Protein AF-A0A831R5Y5-F1 (afdb_monomer)

Foldseek 3Di:
DPDDDDDDDPVVCLVVVCVVQVVVQHLLQDWDKDADPVGDIATFRSDDPPVVQVVVCVVVVNPSQQDRCNRVLLSVLVVQLVVCVVVVNPVSNLQSVLLNVLLVVCVVQQEDGPSNQPVDPCNVRHDHDGPVSSVVSSVVSRD

Solvent-accessible surface area (backbone atoms only — not comparable to full-atom values): 7984 Å² total; per-residue (Å²): 132,97,79,74,89,79,91,60,56,73,70,56,38,56,55,52,48,53,53,51,20,44,76,72,55,35,48,48,75,30,77,37,74,49,76,46,98,86,68,55,73,48,60,37,44,75,55,79,88,52,61,72,55,51,51,47,16,60,76,49,76,60,71,47,44,68,53,66,60,53,10,51,52,44,16,52,25,54,49,40,26,54,50,12,61,76,68,70,35,59,71,46,27,50,51,19,52,32,51,52,48,9,43,52,56,29,45,76,68,29,45,36,35,66,77,48,63,73,65,58,99,57,49,93,65,48,45,75,35,40,32,68,56,45,52,56,45,26,57,72,49,44,117

Structure (mmCIF, N/CA/C/O backbone):
data_AF-A0A831R5Y5-F1
#
_entry.id   AF-A0A831R5Y5-F1
#
loop_
_atom_site.group_PDB
_atom_site.id
_atom_site.type_symbol
_atom_site.label_atom_id
_atom_site.label_alt_id
_atom_site.label_comp_id
_atom_site.label_asym_id
_atom_site.label_entity_id
_atom_site.label_seq_id
_atom_site.pdbx_PDB_ins_code
_atom_site.Cartn_x
_atom_site.Cartn_y
_atom_site.Cartn_z
_atom_site.occupancy
_atom_site.B_iso_or_equiv
_atom_site.auth_seq_id
_atom_site.auth_comp_id
_atom_site.auth_asym_id
_atom_site.auth_atom_id
_atom_site.pdbx_PDB_model_num
ATOM 1 N N . PRO A 1 1 ? -6.566 -23.708 6.633 1.00 54.66 1 PRO A N 1
ATOM 2 C CA . PRO A 1 1 ? -6.981 -22.282 6.595 1.00 54.66 1 PRO A CA 1
ATOM 3 C C . PRO A 1 1 ? -5.750 -21.371 6.680 1.00 54.66 1 PRO A C 1
ATOM 5 O O . PRO A 1 1 ? -4.948 -21.561 7.585 1.00 54.66 1 PRO A O 1
ATOM 8 N N . ARG A 1 2 ? -5.571 -20.434 5.737 1.00 68.38 2 ARG A N 1
ATOM 9 C CA . ARG A 1 2 ? -4.462 -19.453 5.753 1.00 68.38 2 ARG A CA 1
ATOM 10 C C . ARG A 1 2 ? -4.766 -18.209 6.607 1.00 68.38 2 ARG A C 1
ATOM 12 O O . ARG A 1 2 ? -4.016 -17.247 6.574 1.00 68.38 2 ARG A O 1
ATOM 19 N N . ASN A 1 3 ? -5.849 -18.249 7.382 1.00 79.50 3 ASN A N 1
ATOM 20 C CA . ASN A 1 3 ? -6.334 -17.124 8.172 1.00 79.50 3 ASN A CA 1
ATOM 21 C C . ASN A 1 3 ? -6.209 -17.510 9.647 1.00 79.50 3 ASN A C 1
ATOM 23 O O . ASN A 1 3 ? -7.071 -18.207 10.184 1.00 79.50 3 ASN A O 1
ATOM 27 N N . ALA A 1 4 ? -5.098 -17.126 10.267 1.00 85.25 4 ALA A N 1
ATOM 28 C CA . ALA A 1 4 ? -4.847 -17.295 11.690 1.00 85.25 4 ALA A CA 1
ATOM 29 C C . ALA A 1 4 ? -3.955 -16.149 12.180 1.00 85.25 4 ALA A C 1
ATOM 31 O O . ALA A 1 4 ? -3.117 -15.657 11.428 1.00 85.25 4 ALA A O 1
ATOM 32 N N . LEU A 1 5 ? -4.124 -15.746 13.438 1.00 89.88 5 LEU A N 1
ATOM 33 C CA . LEU A 1 5 ? -3.170 -14.865 14.105 1.00 89.88 5 LEU A CA 1
ATOM 34 C C . LEU A 1 5 ? -1.984 -15.709 14.574 1.00 89.88 5 LEU A C 1
ATOM 36 O O . LEU A 1 5 ? -2.186 -16.754 15.196 1.00 89.88 5 LEU A O 1
ATOM 40 N N . TYR A 1 6 ? -0.768 -15.252 14.282 1.00 91.31 6 TYR A N 1
ATOM 41 C CA . TYR A 1 6 ? 0.474 -15.876 14.737 1.00 91.31 6 TYR A CA 1
ATOM 42 C C . TYR A 1 6 ? 1.188 -14.940 15.723 1.00 91.31 6 TYR A C 1
ATOM 44 O O . TYR A 1 6 ? 1.958 -14.073 15.304 1.00 91.31 6 TYR A O 1
ATOM 52 N N . PRO A 1 7 ? 0.910 -15.058 17.036 1.00 93.94 7 PRO A N 1
ATOM 53 C CA . PRO A 1 7 ? 1.571 -14.239 18.040 1.00 93.94 7 PRO A CA 1
ATOM 54 C C . PRO A 1 7 ? 3.058 -14.578 18.083 1.00 93.94 7 PRO A C 1
ATOM 56 O O . PRO A 1 7 ? 3.434 -15.747 18.159 1.00 93.94 7 PRO A O 1
ATOM 59 N N . SER A 1 8 ? 3.897 -13.554 18.066 1.00 95.81 8 SER A N 1
ATOM 60 C CA . SER A 1 8 ? 5.350 -13.691 18.031 1.00 95.81 8 SER A CA 1
ATOM 61 C C . SER A 1 8 ? 6.001 -12.639 18.926 1.00 95.81 8 SER A C 1
ATOM 63 O O . SER A 1 8 ? 5.397 -11.614 19.252 1.00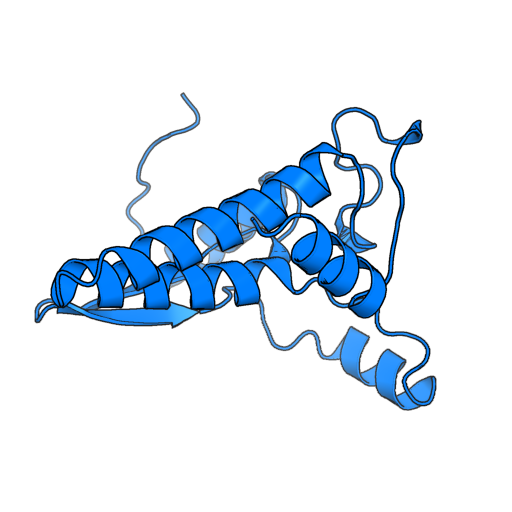 95.81 8 SER A O 1
ATOM 65 N N . GLN A 1 9 ? 7.219 -12.922 19.393 1.00 97.19 9 GLN A N 1
ATOM 66 C CA . GLN A 1 9 ? 8.047 -11.899 20.032 1.00 97.19 9 GLN A CA 1
ATOM 67 C C . GLN A 1 9 ? 8.601 -10.949 18.968 1.00 97.19 9 GLN A C 1
ATOM 69 O O . GLN A 1 9 ? 8.579 -11.279 17.793 1.00 97.19 9 GLN A O 1
ATOM 74 N N . ASN A 1 10 ? 9.114 -9.786 19.377 1.00 94.56 10 ASN A N 1
ATOM 75 C CA . ASN A 1 10 ? 9.509 -8.705 18.464 1.00 94.56 10 ASN A CA 1
ATOM 76 C C . ASN A 1 10 ? 10.364 -9.188 17.268 1.00 94.56 10 ASN A C 1
ATOM 78 O O . ASN A 1 10 ? 9.936 -9.070 16.128 1.00 94.56 10 ASN A O 1
ATOM 82 N N . LEU A 1 11 ? 11.510 -9.829 17.533 1.00 94.44 11 LEU A N 1
ATOM 83 C CA . LEU A 1 11 ? 12.407 -10.323 16.478 1.00 94.44 11 LEU A CA 1
ATOM 84 C C . LEU A 1 11 ? 11.756 -11.392 15.588 1.00 94.44 11 LEU A C 1
ATOM 86 O O . LEU A 1 11 ? 11.928 -11.379 14.374 1.00 94.44 11 LEU A O 1
ATOM 90 N N . ASP A 1 12 ? 11.021 -12.325 16.191 1.00 95.81 12 ASP A N 1
ATOM 91 C CA . ASP A 1 12 ? 10.339 -13.377 15.439 1.00 95.81 12 ASP A CA 1
ATOM 92 C C . ASP A 1 12 ? 9.249 -12.774 14.546 1.00 95.81 12 ASP A C 1
ATOM 94 O O . ASP A 1 12 ? 9.097 -13.172 13.397 1.00 95.81 12 ASP A O 1
ATOM 98 N N . GLY A 1 13 ? 8.501 -11.799 15.062 1.00 93.31 13 GLY A N 1
ATOM 99 C CA . GLY A 1 13 ? 7.438 -11.108 14.343 1.00 93.31 13 GLY A CA 1
ATOM 100 C C . GLY A 1 13 ? 7.964 -10.316 13.159 1.00 93.31 13 GLY A C 1
ATOM 101 O O . GLY A 1 13 ? 7.394 -10.425 12.079 1.00 93.31 13 GLY A O 1
ATOM 102 N N . ASP A 1 14 ? 9.081 -9.616 13.336 1.00 91.06 14 ASP A N 1
ATOM 103 C CA . ASP A 1 14 ? 9.798 -8.927 12.260 1.00 91.06 14 ASP A CA 1
ATOM 104 C C . ASP A 1 14 ? 10.125 -9.911 11.119 1.00 91.06 14 ASP A C 1
ATOM 106 O O . ASP A 1 14 ? 9.615 -9.787 10.006 1.00 91.06 14 ASP A O 1
ATOM 110 N N . ILE A 1 15 ? 10.814 -11.015 11.436 1.00 91.81 15 ILE A N 1
ATOM 111 C CA . ILE A 1 15 ? 11.219 -12.034 10.452 1.00 91.81 15 ILE A CA 1
ATOM 112 C C . ILE A 1 15 ? 10.011 -12.714 9.787 1.00 91.81 15 ILE A C 1
ATOM 114 O O . ILE A 1 15 ? 9.966 -12.885 8.566 1.00 91.81 15 ILE A O 1
ATOM 118 N N . PHE A 1 16 ? 9.036 -13.168 10.577 1.00 91.94 16 PHE A N 1
ATOM 119 C CA . PHE A 1 16 ? 7.905 -13.932 10.052 1.00 91.94 16 PHE A CA 1
ATOM 120 C C . PHE A 1 16 ? 6.902 -13.057 9.301 1.00 91.94 16 PHE A C 1
ATOM 122 O O . PHE A 1 16 ? 6.231 -13.570 8.399 1.00 91.94 16 PHE A O 1
ATOM 129 N N . SER A 1 17 ? 6.797 -11.767 9.628 1.00 90.88 17 SER A N 1
ATOM 130 C CA . SER A 1 17 ? 5.946 -10.834 8.887 1.00 90.88 17 SER A CA 1
ATOM 131 C C . SER A 1 17 ? 6.485 -10.594 7.474 1.00 90.88 17 SER A C 1
ATOM 133 O O . SER A 1 17 ? 5.721 -10.738 6.518 1.00 90.88 17 SER A O 1
ATOM 135 N N . ASP A 1 18 ? 7.799 -10.406 7.320 1.00 88.88 18 ASP A N 1
ATOM 136 C CA . ASP A 1 18 ? 8.465 -10.282 6.017 1.00 88.88 18 ASP A CA 1
ATOM 137 C C . ASP A 1 18 ? 8.316 -11.544 5.164 1.00 88.88 18 ASP A C 1
ATOM 139 O O . ASP A 1 18 ? 7.956 -11.474 3.985 1.00 88.88 18 ASP A O 1
ATOM 143 N N . ILE A 1 19 ? 8.528 -12.724 5.761 1.00 89.44 19 ILE A N 1
ATOM 144 C CA . ILE A 1 19 ? 8.316 -14.007 5.074 1.00 89.44 19 ILE A CA 1
ATOM 145 C C . ILE A 1 19 ? 6.859 -14.130 4.614 1.00 89.44 19 ILE A C 1
ATOM 147 O O . ILE A 1 19 ? 6.597 -14.535 3.481 1.00 89.44 19 ILE A O 1
ATOM 151 N N . SER A 1 20 ? 5.905 -13.769 5.474 1.00 89.25 20 SER A N 1
ATOM 152 C CA . SER A 1 20 ? 4.476 -13.845 5.156 1.00 89.25 20 SER A CA 1
ATOM 153 C C 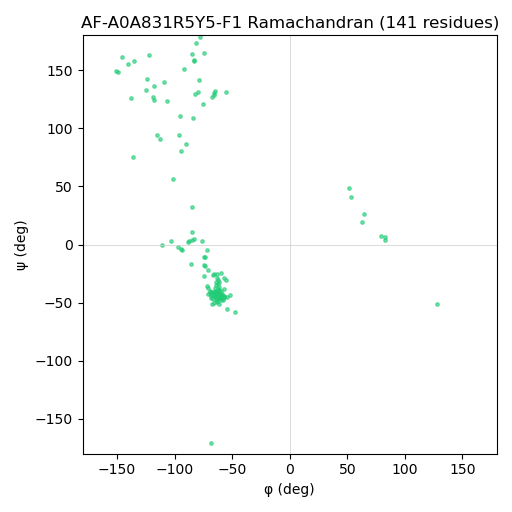. SER A 1 20 ? 4.093 -12.887 4.027 1.00 89.25 20 SER A C 1
ATOM 155 O O . SER A 1 20 ? 3.373 -13.284 3.111 1.00 89.25 20 SER A O 1
ATOM 157 N N . ALA A 1 21 ? 4.612 -11.657 4.048 1.00 86.62 21 ALA A N 1
ATOM 158 C CA . ALA A 1 21 ? 4.383 -10.663 3.007 1.00 86.62 21 ALA A CA 1
ATOM 159 C C . ALA A 1 21 ? 4.996 -11.092 1.663 1.00 86.62 21 ALA A C 1
ATOM 161 O O . ALA A 1 21 ? 4.330 -11.037 0.628 1.00 86.62 21 ALA A O 1
ATOM 162 N N . ALA A 1 22 ? 6.224 -11.620 1.675 1.00 84.50 22 ALA A N 1
ATOM 163 C CA . ALA A 1 22 ? 6.881 -12.154 0.484 1.00 84.50 22 ALA A CA 1
ATOM 164 C C . ALA A 1 22 ? 6.114 -13.341 -0.127 1.00 84.50 22 ALA A C 1
ATOM 166 O O . ALA A 1 22 ? 5.932 -13.397 -1.344 1.00 84.50 22 ALA A O 1
ATOM 167 N N . LEU A 1 23 ? 5.612 -14.264 0.704 1.00 85.19 23 LEU A N 1
ATOM 168 C CA . LEU A 1 23 ? 4.762 -15.380 0.263 1.00 85.19 23 LEU A CA 1
ATOM 169 C C . LEU A 1 23 ? 3.399 -14.916 -0.275 1.00 85.19 23 LEU A C 1
ATOM 171 O O . LEU A 1 23 ? 2.800 -15.616 -1.091 1.00 85.19 23 LEU A O 1
ATOM 175 N N . GLY A 1 24 ? 2.918 -13.754 0.172 1.00 77.38 24 GLY A N 1
ATOM 176 C CA . GLY A 1 24 ? 1.725 -13.086 -0.350 1.00 77.38 24 GLY A CA 1
ATOM 177 C C . GLY A 1 24 ? 1.922 -12.421 -1.717 1.00 77.38 24 GLY A C 1
ATOM 178 O O . GLY A 1 24 ? 0.940 -12.037 -2.342 1.00 77.38 24 GLY A O 1
ATOM 179 N N . GLY A 1 25 ? 3.164 -12.315 -2.199 1.00 78.62 25 GLY A N 1
ATOM 180 C CA . GLY A 1 25 ? 3.513 -11.784 -3.517 1.00 78.62 25 GLY A CA 1
ATOM 181 C C . GLY A 1 25 ? 4.572 -10.687 -3.445 1.00 78.62 25 GLY A C 1
ATOM 182 O O . GLY A 1 25 ? 5.590 -10.767 -4.136 1.00 78.62 25 GLY A O 1
ATOM 183 N N . SER A 1 26 ? 4.377 -9.673 -2.602 1.00 78.75 26 SER A N 1
ATOM 184 C CA . SER A 1 26 ? 5.320 -8.563 -2.417 1.00 78.75 26 SER A CA 1
ATOM 185 C C . SER A 1 26 ? 5.230 -7.992 -1.002 1.00 78.75 26 SER A C 1
ATOM 187 O O . SER A 1 26 ? 4.159 -7.945 -0.405 1.00 78.75 26 SER A O 1
ATOM 189 N N . LEU A 1 27 ? 6.342 -7.477 -0.470 1.00 77.88 27 LEU A N 1
ATOM 190 C CA . LEU A 1 27 ? 6.315 -6.728 0.794 1.00 77.88 27 LEU A CA 1
ATOM 191 C C . LEU A 1 27 ? 5.466 -5.452 0.670 1.00 77.88 27 LEU A C 1
ATOM 193 O O . LEU A 1 27 ? 4.839 -5.025 1.635 1.00 77.88 27 LEU A O 1
ATOM 197 N N . ALA A 1 28 ? 5.388 -4.876 -0.533 1.00 76.56 28 ALA A N 1
ATOM 198 C CA . ALA A 1 28 ? 4.603 -3.675 -0.800 1.00 76.56 28 ALA A CA 1
ATOM 199 C C . ALA A 1 28 ? 3.082 -3.905 -0.789 1.00 76.56 28 ALA A C 1
ATOM 201 O O . ALA A 1 28 ? 2.332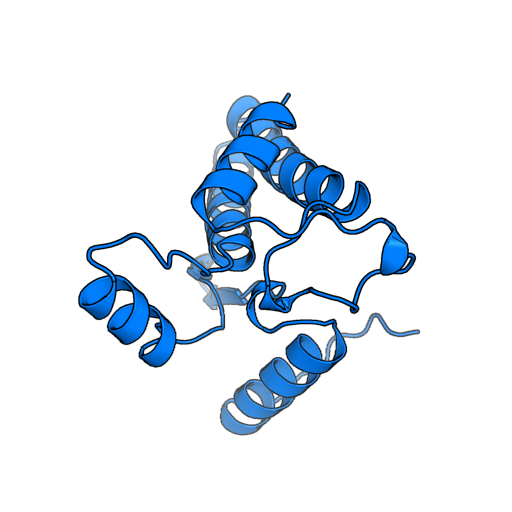 -2.940 -0.896 1.00 76.56 28 ALA A O 1
ATOM 202 N N . THR A 1 29 ? 2.613 -5.149 -0.637 1.00 83.31 29 THR A N 1
ATOM 203 C CA . THR A 1 29 ? 1.182 -5.480 -0.517 1.00 83.31 29 THR A CA 1
ATOM 204 C C . THR A 1 29 ? 0.748 -5.790 0.916 1.00 83.31 29 THR A C 1
ATOM 206 O O . THR A 1 29 ? -0.404 -6.156 1.137 1.00 83.31 29 THR A O 1
ATOM 209 N N . ALA A 1 30 ? 1.649 -5.676 1.895 1.00 87.81 30 ALA A N 1
ATOM 210 C CA . ALA A 1 30 ? 1.330 -5.888 3.302 1.00 87.81 30 ALA A CA 1
ATOM 211 C C . ALA A 1 30 ? 0.918 -4.580 4.001 1.00 87.81 30 ALA A C 1
ATOM 213 O O . ALA A 1 30 ? 1.370 -3.492 3.650 1.00 87.81 30 ALA A O 1
ATOM 214 N N . SER A 1 31 ? 0.068 -4.707 5.020 1.00 92.19 31 SER A N 1
ATOM 215 C CA . SER A 1 31 ? -0.369 -3.615 5.897 1.00 92.19 31 SER A CA 1
ATOM 216 C C . SER A 1 31 ? 0.243 -3.798 7.286 1.00 92.19 31 SER A C 1
ATOM 218 O O . SER A 1 31 ? 0.252 -4.921 7.788 1.00 92.19 31 SER A O 1
ATOM 220 N N . SER A 1 32 ? 0.684 -2.709 7.927 1.00 94.56 32 SER A N 1
ATOM 221 C CA . SER A 1 32 ? 1.170 -2.705 9.315 1.00 94.56 32 SER A CA 1
ATOM 222 C C . SER A 1 32 ? 0.407 -1.686 10.160 1.00 94.56 32 SER A C 1
ATOM 224 O O . SER A 1 32 ? 0.175 -0.548 9.742 1.00 94.56 32 SER A O 1
ATOM 226 N N . ILE A 1 33 ? -0.023 -2.124 11.343 1.00 96.50 33 ILE A N 1
ATOM 227 C CA . ILE A 1 33 ? -0.748 -1.317 12.323 1.00 96.50 33 ILE A CA 1
ATOM 228 C C . ILE A 1 33 ? -0.183 -1.637 13.704 1.00 96.50 33 ILE A C 1
ATOM 230 O O . ILE A 1 33 ? -0.173 -2.797 14.119 1.00 96.50 33 ILE A O 1
ATOM 234 N N . ILE A 1 34 ? 0.243 -0.606 14.430 1.00 96.25 34 ILE A N 1
ATOM 235 C CA . ILE A 1 34 ? 0.673 -0.710 15.825 1.00 96.25 34 ILE A CA 1
ATOM 236 C C . ILE A 1 34 ? -0.410 -0.091 16.696 1.00 96.25 34 ILE A C 1
ATOM 238 O O . ILE A 1 34 ? -0.741 1.080 16.531 1.00 96.25 34 ILE A O 1
ATOM 242 N N . GLU A 1 35 ? -0.934 -0.857 17.648 1.00 97.12 35 GLU A N 1
ATOM 243 C CA . GLU A 1 35 ? -1.934 -0.394 18.607 1.00 97.12 35 GLU A CA 1
ATOM 244 C C . GLU A 1 35 ? -1.385 -0.472 20.038 1.00 97.12 35 GLU A C 1
ATOM 246 O O . GLU A 1 35 ? -0.924 -1.515 20.508 1.00 97.12 35 GLU A O 1
ATOM 251 N N . SER A 1 36 ? -1.421 0.660 20.737 1.00 97.00 36 SER A N 1
ATOM 252 C CA . SER A 1 36 ? -1.080 0.776 22.153 1.00 97.00 36 SER A CA 1
ATOM 253 C C . SER A 1 36 ? -2.272 0.397 23.037 1.00 97.00 36 SER A C 1
ATOM 255 O O . SER A 1 36 ? -3.430 0.485 22.640 1.00 97.00 36 SER A O 1
ATOM 257 N N . LYS A 1 37 ? -1.999 0.043 24.299 1.00 97.06 37 LYS A N 1
ATOM 258 C CA . LYS A 1 37 ? -3.030 -0.304 25.295 1.00 97.06 37 LYS A CA 1
ATOM 259 C C . LYS A 1 37 ? -4.036 0.817 25.569 1.00 97.06 37 LYS A C 1
ATOM 261 O O . LYS A 1 37 ? -5.127 0.538 26.053 1.00 97.06 37 LYS A O 1
ATOM 266 N N . ASP A 1 38 ? -3.649 2.065 25.329 1.00 96.19 38 ASP A N 1
ATOM 267 C CA . ASP A 1 38 ? -4.502 3.245 25.489 1.00 96.19 38 ASP A CA 1
ATOM 268 C C . ASP A 1 38 ? -5.318 3.581 24.229 1.00 96.19 38 ASP A C 1
ATOM 270 O O . ASP A 1 38 ? -6.046 4.571 24.217 1.00 96.19 38 ASP A O 1
ATOM 274 N N . GLY A 1 39 ? -5.211 2.765 23.175 1.00 94.50 39 GLY A N 1
ATOM 275 C CA . GLY A 1 39 ? -5.893 2.974 21.901 1.00 94.50 39 GLY A CA 1
ATOM 276 C C . GLY A 1 39 ? -5.181 3.952 20.963 1.00 94.50 39 GLY A C 1
ATOM 277 O O . GLY A 1 39 ? -5.729 4.288 19.909 1.00 94.50 39 GLY A O 1
ATOM 278 N N . THR A 1 40 ? -3.972 4.420 21.293 1.00 96.56 40 THR A N 1
ATOM 279 C CA . THR A 1 40 ? -3.127 5.136 20.325 1.00 96.56 40 THR A CA 1
ATOM 280 C C . THR A 1 40 ? -2.711 4.174 19.216 1.00 96.56 40 THR A C 1
ATOM 282 O O . THR A 1 40 ? -2.237 3.076 19.504 1.00 96.56 40 THR A O 1
ATOM 285 N N . MET A 1 41 ? -2.876 4.581 17.956 1.00 98.06 41 MET A N 1
ATOM 286 C CA . MET A 1 41 ? -2.564 3.745 16.795 1.00 98.06 41 MET A CA 1
ATOM 287 C C . MET A 1 41 ? -1.575 4.435 15.855 1.00 98.06 41 MET A C 1
ATOM 289 O O . MET A 1 41 ? -1.663 5.644 15.641 1.00 98.06 41 MET A O 1
ATOM 293 N N . LEU A 1 42 ? -0.660 3.653 15.282 1.00 97.69 42 LEU A N 1
ATOM 294 C CA . LEU A 1 42 ? 0.227 4.038 14.186 1.00 97.69 42 LEU A CA 1
ATOM 295 C C . LEU A 1 42 ? -0.069 3.145 12.978 1.00 97.69 42 LEU A C 1
ATOM 297 O O . LEU A 1 42 ? -0.205 1.932 13.125 1.00 97.69 42 LEU A O 1
ATOM 301 N N . PHE A 1 43 ? -0.136 3.751 11.797 1.00 97.75 43 PHE A N 1
ATOM 302 C CA . PHE A 1 43 ? -0.368 3.070 10.527 1.00 97.75 43 PHE A CA 1
ATOM 303 C C . PHE A 1 43 ? 0.837 3.309 9.629 1.00 97.75 43 PHE A C 1
ATOM 305 O O . PHE A 1 43 ? 1.233 4.458 9.427 1.00 97.75 43 PHE A O 1
ATOM 312 N N . GLU A 1 44 ? 1.422 2.243 9.097 1.00 96.44 44 GLU A N 1
ATOM 313 C CA . GLU A 1 44 ? 2.658 2.335 8.324 1.00 96.44 44 GLU A CA 1
ATOM 314 C C . GLU A 1 44 ? 2.705 1.306 7.192 1.00 96.44 44 GLU A C 1
ATOM 316 O O . GLU A 1 44 ? 1.985 0.303 7.186 1.00 96.44 44 GLU A O 1
ATOM 321 N N . ALA A 1 45 ? 3.584 1.561 6.227 1.00 94.06 45 ALA A N 1
ATOM 322 C CA . ALA A 1 45 ? 4.011 0.532 5.298 1.00 94.06 45 ALA A CA 1
ATOM 323 C C . ALA A 1 45 ? 5.126 -0.298 5.965 1.00 94.06 45 ALA A C 1
ATOM 325 O O . ALA A 1 45 ? 6.084 0.301 6.451 1.00 94.06 45 ALA A O 1
ATOM 326 N N . PRO A 1 46 ? 5.047 -1.642 5.978 1.00 89.62 46 PRO A N 1
ATOM 327 C CA . PRO A 1 46 ? 6.029 -2.483 6.671 1.00 89.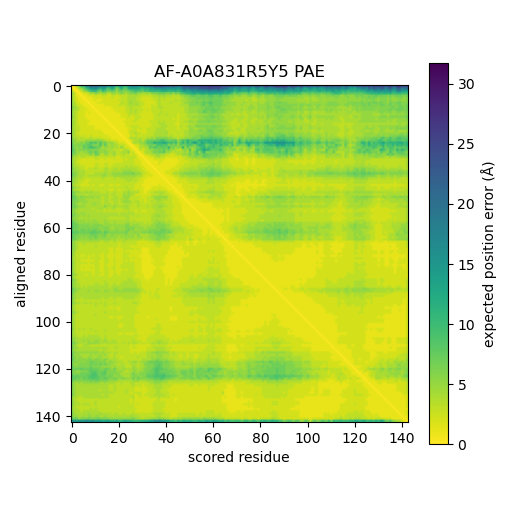62 46 PRO A CA 1
ATOM 328 C C . PRO A 1 46 ? 7.388 -2.563 5.961 1.00 89.62 46 PRO A C 1
ATOM 330 O O . PRO A 1 46 ? 8.349 -3.080 6.518 1.00 89.62 46 PRO A O 1
ATOM 333 N N . HIS A 1 47 ? 7.490 -2.081 4.721 1.00 90.25 47 HIS A N 1
ATOM 334 C CA . HIS A 1 47 ? 8.740 -2.107 3.970 1.00 90.25 47 HIS A CA 1
ATOM 335 C C . HIS A 1 47 ? 9.657 -0.922 4.320 1.00 90.25 47 HIS A C 1
ATOM 337 O O . HIS A 1 47 ? 9.211 0.153 4.716 1.00 90.25 47 HIS A O 1
ATOM 343 N N . GLY A 1 48 ? 10.961 -1.078 4.067 1.00 90.19 48 GLY A N 1
ATOM 344 C CA . GLY A 1 48 ? 11.934 0.013 4.181 1.00 90.19 48 GLY A CA 1
ATOM 345 C C . GLY A 1 48 ? 11.774 1.111 3.115 1.00 90.19 48 GLY A C 1
ATOM 346 O O . GLY A 1 48 ? 10.845 1.122 2.311 1.00 90.19 48 GLY A O 1
ATOM 347 N N . THR A 1 49 ? 12.737 2.029 3.045 1.00 92.00 49 THR A N 1
ATOM 348 C CA . THR A 1 49 ? 12.692 3.218 2.167 1.00 92.00 49 THR A CA 1
ATOM 349 C C . THR A 1 49 ? 12.975 2.949 0.682 1.00 92.00 49 THR A C 1
ATOM 351 O O . THR A 1 49 ? 13.039 3.892 -0.102 1.00 92.00 49 THR A O 1
ATOM 354 N N . ALA A 1 50 ? 13.172 1.686 0.288 1.00 92.50 50 ALA A N 1
ATOM 355 C CA . ALA A 1 50 ? 13.503 1.277 -1.081 1.00 92.50 50 ALA A CA 1
ATOM 356 C C . ALA A 1 50 ? 14.705 2.040 -1.685 1.00 92.50 50 ALA A C 1
ATOM 358 O O . ALA A 1 50 ? 14.643 2.541 -2.809 1.00 92.50 50 ALA A O 1
ATOM 359 N N . HIS A 1 51 ? 15.813 2.121 -0.935 1.00 95.31 51 HIS A N 1
ATOM 360 C CA . HIS A 1 51 ? 16.987 2.932 -1.284 1.00 95.31 51 HIS A CA 1
ATOM 361 C C . HIS A 1 51 ? 17.523 2.683 -2.705 1.00 95.31 51 HIS A C 1
ATOM 363 O O . HIS A 1 51 ? 17.775 3.638 -3.434 1.00 95.31 51 HIS A O 1
ATOM 369 N N . ASP A 1 52 ? 17.620 1.425 -3.137 1.00 94.25 52 ASP A N 1
ATOM 370 C CA . ASP A 1 52 ? 18.121 1.087 -4.476 1.00 94.25 52 ASP A CA 1
ATOM 371 C C . ASP A 1 52 ? 17.217 1.620 -5.601 1.00 94.25 52 ASP A C 1
ATOM 373 O O . ASP A 1 52 ? 17.705 2.026 -6.655 1.00 94.25 52 ASP A O 1
ATOM 377 N N . LEU A 1 53 ? 15.895 1.646 -5.387 1.00 94.38 53 LEU A N 1
ATOM 378 C CA . LEU A 1 53 ? 14.955 2.255 -6.333 1.00 94.38 53 LEU A CA 1
ATOM 379 C C . LEU A 1 53 ? 15.084 3.780 -6.324 1.00 94.38 53 LEU A C 1
ATOM 381 O O . LEU A 1 53 ? 15.020 4.404 -7.379 1.00 94.38 53 LEU A O 1
ATOM 385 N N . TYR A 1 54 ? 15.319 4.378 -5.153 1.00 96.31 54 TYR A N 1
ATOM 386 C CA . TYR A 1 54 ? 15.562 5.814 -5.029 1.00 96.31 54 TYR A CA 1
ATOM 387 C C . TYR A 1 54 ? 16.830 6.265 -5.761 1.00 96.31 54 TYR A C 1
ATOM 389 O O . TYR A 1 54 ? 16.799 7.283 -6.449 1.00 96.31 54 TYR A O 1
ATOM 397 N N . LEU A 1 55 ? 17.918 5.492 -5.699 1.00 97.31 55 LEU A N 1
ATOM 398 C CA . LEU A 1 55 ? 19.126 5.783 -6.477 1.00 97.31 55 LEU A CA 1
ATOM 399 C C . LEU A 1 55 ? 18.849 5.756 -7.986 1.00 97.31 55 LEU A C 1
ATOM 401 O O . LEU A 1 55 ? 19.197 6.710 -8.676 1.00 97.31 55 LEU A O 1
ATOM 405 N N . LYS A 1 56 ? 18.139 4.737 -8.488 1.00 95.81 56 LYS A N 1
ATOM 406 C CA . LYS A 1 56 ? 17.739 4.660 -9.909 1.00 95.81 56 LYS A CA 1
ATOM 407 C C . LYS A 1 56 ? 16.843 5.824 -10.331 1.00 95.81 56 LYS A C 1
ATOM 409 O O . LYS A 1 56 ? 17.010 6.385 -11.413 1.00 95.81 56 LYS A O 1
ATOM 414 N N . TYR A 1 57 ? 15.910 6.218 -9.470 1.00 96.38 57 TYR A N 1
ATOM 415 C CA . TYR A 1 57 ? 15.070 7.389 -9.699 1.00 96.38 57 TYR A CA 1
ATOM 416 C C . TYR A 1 57 ? 15.916 8.664 -9.847 1.00 96.38 57 TYR A C 1
ATOM 418 O O . TYR A 1 57 ? 15.689 9.439 -10.772 1.00 96.38 57 TYR A O 1
ATOM 426 N N . LEU A 1 58 ? 16.927 8.866 -8.994 1.00 97.81 58 LEU A N 1
ATOM 427 C CA . LEU A 1 58 ? 17.834 10.014 -9.099 1.00 97.81 58 LEU A CA 1
ATOM 428 C C . LEU A 1 58 ? 18.712 9.959 -10.356 1.00 97.81 58 LEU A C 1
ATOM 430 O O . LEU A 1 58 ? 18.815 10.952 -11.066 1.00 97.81 58 LEU A O 1
ATOM 434 N N . GLU A 1 59 ? 19.320 8.810 -10.651 1.00 97.62 59 GLU A N 1
ATOM 435 C CA . GLU A 1 59 ? 20.193 8.617 -11.820 1.00 97.62 59 GLU A CA 1
ATOM 436 C C . GLU A 1 59 ? 19.459 8.804 -13.153 1.00 97.62 59 GLU A C 1
ATOM 438 O O . GLU A 1 59 ? 20.049 9.219 -14.151 1.00 97.62 59 GLU A O 1
ATOM 443 N N . SER A 1 60 ? 18.164 8.496 -13.176 1.00 96.06 60 SER A N 1
ATOM 444 C CA . SER A 1 60 ? 17.311 8.635 -14.355 1.00 96.06 60 SER A CA 1
ATOM 445 C C . SER A 1 60 ? 16.671 10.022 -14.495 1.00 96.06 60 SER A C 1
ATOM 447 O O . SER A 1 60 ? 15.896 10.226 -15.436 1.00 96.06 60 SER A O 1
ATOM 449 N N . ASP A 1 61 ? 16.981 10.971 -13.604 1.00 96.50 61 ASP A N 1
ATOM 450 C CA . ASP A 1 61 ? 16.314 12.276 -13.490 1.00 96.50 61 ASP A CA 1
ATOM 451 C C . ASP A 1 61 ? 14.784 12.140 -13.352 1.00 96.50 61 ASP A C 1
ATOM 453 O O . ASP A 1 61 ? 13.998 12.860 -13.969 1.00 96.50 61 ASP A O 1
ATOM 457 N N . GLY A 1 62 ? 14.355 11.160 -12.557 1.00 92.81 62 GLY A N 1
ATOM 458 C CA . GLY A 1 62 ? 12.960 10.884 -12.236 1.00 92.81 62 GLY A CA 1
ATOM 459 C C . GLY A 1 62 ? 12.190 10.060 -13.269 1.00 92.81 62 GLY A C 1
ATOM 460 O O . GLY A 1 62 ? 10.994 9.840 -13.089 1.00 92.81 62 GLY A O 1
ATOM 461 N N . ARG A 1 63 ? 12.845 9.590 -14.339 1.00 93.12 63 ARG A N 1
ATOM 462 C CA . ARG A 1 63 ? 12.198 8.757 -15.370 1.00 93.12 63 ARG A CA 1
ATOM 463 C C . ARG A 1 63 ? 11.891 7.339 -14.881 1.00 93.12 63 ARG A C 1
ATOM 465 O O . ARG A 1 63 ? 10.849 6.799 -15.237 1.00 93.12 63 ARG A O 1
ATOM 472 N N . ASP A 1 64 ? 12.747 6.764 -14.041 1.00 92.81 64 ASP A N 1
ATOM 473 C CA . ASP A 1 64 ? 12.582 5.404 -13.519 1.00 92.81 64 ASP A CA 1
ATOM 474 C C . ASP A 1 64 ? 11.872 5.439 -12.156 1.00 92.81 64 ASP A C 1
ATOM 476 O O . ASP A 1 64 ? 12.489 5.356 -11.093 1.00 92.81 64 ASP A O 1
ATOM 480 N N . ALA A 1 65 ? 10.544 5.569 -12.178 1.00 94.00 65 ALA A N 1
ATOM 481 C CA . ALA A 1 65 ? 9.699 5.659 -10.985 1.00 94.00 65 ALA A CA 1
ATOM 482 C C . ALA A 1 65 ? 8.988 4.329 -10.661 1.00 94.00 65 ALA A C 1
ATOM 484 O O . ALA A 1 65 ? 7.767 4.268 -10.561 1.00 94.00 65 ALA A O 1
ATOM 485 N N . HIS A 1 66 ? 9.730 3.234 -10.494 1.00 93.06 66 HIS A N 1
ATOM 486 C CA . HIS A 1 66 ? 9.166 1.880 -10.324 1.00 93.06 66 HIS A CA 1
ATOM 487 C C . HIS A 1 66 ? 8.774 1.509 -8.879 1.00 93.06 66 HIS A C 1
ATOM 489 O O . HIS A 1 66 ? 8.875 0.348 -8.482 1.00 93.06 66 HIS A O 1
ATOM 495 N N . PHE A 1 67 ? 8.344 2.480 -8.076 1.00 95.50 67 PHE A N 1
ATOM 496 C CA . PHE A 1 67 ? 7.901 2.240 -6.701 1.00 95.50 67 PHE A CA 1
ATOM 497 C C . PHE A 1 67 ? 6.477 1.678 -6.672 1.00 95.50 67 PHE A C 1
ATOM 499 O O . PHE A 1 67 ? 5.614 2.130 -7.423 1.00 95.50 67 PHE A O 1
ATOM 506 N N . ASN A 1 68 ? 6.218 0.737 -5.764 1.00 96.06 68 ASN A N 1
ATOM 507 C CA . ASN A 1 68 ? 4.870 0.257 -5.475 1.00 96.06 68 ASN A CA 1
ATOM 508 C C . ASN A 1 68 ? 4.293 1.019 -4.268 1.00 96.06 68 ASN A C 1
ATOM 510 O O . ASN A 1 68 ? 4.777 0.820 -3.153 1.00 96.06 68 ASN A O 1
ATOM 514 N N . PRO A 1 69 ? 3.277 1.883 -4.449 1.00 97.00 69 PRO A N 1
ATOM 515 C CA . PRO A 1 69 ? 2.726 2.695 -3.366 1.00 97.00 69 PRO A CA 1
ATOM 516 C C . PRO A 1 69 ? 1.663 1.962 -2.528 1.00 97.00 69 PRO A C 1
ATOM 518 O O . PRO A 1 69 ? 1.057 2.577 -1.652 1.00 97.00 69 PRO A O 1
ATOM 521 N N . SER A 1 70 ? 1.394 0.678 -2.791 1.00 96.94 70 SER A N 1
ATOM 522 C CA . SER A 1 70 ? 0.201 -0.005 -2.274 1.00 96.94 70 SER A CA 1
ATOM 523 C C . SER A 1 70 ? 0.116 -0.031 -0.744 1.00 96.94 70 SER A C 1
ATOM 525 O O . SER A 1 70 ? -0.911 0.357 -0.185 1.00 96.94 70 SER A O 1
ATOM 527 N N . ALA A 1 71 ? 1.198 -0.404 -0.056 1.00 95.94 71 ALA A N 1
ATOM 528 C CA . ALA A 1 71 ? 1.248 -0.417 1.407 1.00 95.94 71 ALA A CA 1
ATOM 529 C C . ALA A 1 71 ? 1.043 0.979 2.024 1.00 95.94 71 ALA A C 1
ATOM 531 O O . ALA A 1 71 ? 0.370 1.105 3.043 1.00 95.94 71 ALA A O 1
ATOM 532 N N . LEU A 1 72 ? 1.562 2.040 1.392 1.00 97.62 72 LEU A N 1
ATOM 533 C CA . LEU A 1 72 ? 1.366 3.422 1.851 1.00 97.62 72 LEU A CA 1
ATOM 534 C C . LEU A 1 72 ? -0.086 3.885 1.672 1.00 97.62 72 LEU A C 1
ATOM 536 O O . LEU A 1 72 ? -0.633 4.544 2.556 1.00 97.62 72 LEU A O 1
ATOM 540 N N . ILE A 1 73 ? -0.727 3.513 0.559 1.00 98.19 73 ILE A N 1
ATOM 541 C CA . ILE A 1 73 ? -2.154 3.782 0.332 1.00 98.19 73 ILE A CA 1
ATOM 542 C C . ILE A 1 73 ? -2.999 3.068 1.392 1.00 98.19 73 ILE A C 1
ATOM 544 O O . ILE A 1 73 ? -3.889 3.686 1.971 1.00 98.19 73 ILE A O 1
ATOM 548 N N . PHE A 1 74 ? -2.698 1.800 1.694 1.00 97.88 74 PHE A N 1
ATOM 549 C CA . PHE A 1 74 ? -3.392 1.049 2.744 1.00 97.88 74 PHE A CA 1
ATOM 550 C C . PHE A 1 74 ? -3.155 1.632 4.138 1.00 97.88 74 PHE A C 1
ATOM 552 O O . PHE A 1 74 ? -4.107 1.744 4.904 1.00 97.88 74 PHE A O 1
ATOM 559 N N . ALA A 1 75 ? -1.932 2.058 4.461 1.00 98.25 75 ALA A N 1
ATOM 560 C CA . ALA A 1 75 ? -1.642 2.728 5.725 1.00 98.25 75 ALA A CA 1
ATOM 561 C C . ALA A 1 75 ? -2.499 3.994 5.896 1.00 98.25 75 ALA A C 1
ATOM 563 O O . ALA A 1 75 ? -3.151 4.164 6.928 1.00 98.25 75 ALA A O 1
ATOM 564 N N . LEU A 1 76 ? -2.572 4.841 4.861 1.00 98.44 76 LEU A N 1
ATOM 565 C CA . LEU A 1 76 ? -3.427 6.028 4.872 1.00 98.44 76 LEU A CA 1
ATOM 566 C C . LEU A 1 76 ? -4.909 5.655 4.986 1.00 98.44 76 LEU A C 1
ATOM 568 O O . LEU A 1 76 ? -5.610 6.204 5.829 1.00 98.44 76 LEU A O 1
ATOM 572 N N . ALA A 1 77 ? -5.392 4.722 4.166 1.00 98.38 77 ALA A N 1
ATOM 573 C CA . ALA A 1 77 ? -6.794 4.330 4.172 1.00 98.38 77 ALA A CA 1
ATOM 574 C C . ALA A 1 77 ? -7.221 3.751 5.530 1.00 98.38 77 ALA A C 1
ATOM 576 O O . ALA A 1 77 ? -8.243 4.163 6.065 1.00 98.38 77 ALA A O 1
ATOM 577 N N . ASN A 1 78 ? -6.414 2.878 6.139 1.00 98.44 78 ASN A N 1
ATOM 578 C CA . ASN A 1 78 ? -6.686 2.331 7.471 1.00 98.44 78 ASN A CA 1
ATOM 579 C C . ASN A 1 78 ? -6.718 3.429 8.548 1.00 98.44 78 ASN A C 1
ATOM 581 O O 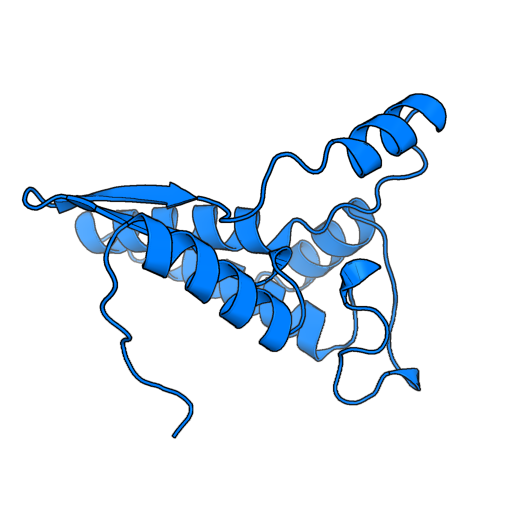. ASN A 1 78 ? -7.562 3.387 9.446 1.00 98.44 78 ASN A O 1
ATOM 585 N N . ALA A 1 79 ? -5.839 4.434 8.451 1.00 98.44 79 ALA A N 1
ATOM 586 C CA . ALA A 1 79 ? -5.848 5.575 9.364 1.00 98.44 79 ALA A CA 1
ATOM 587 C C . ALA A 1 79 ? -7.125 6.420 9.215 1.00 98.44 79 ALA A C 1
ATOM 589 O O . ALA A 1 79 ? -7.738 6.788 10.217 1.00 98.44 79 ALA A O 1
ATOM 590 N N . LEU A 1 80 ? -7.546 6.702 7.975 1.00 98.56 80 LEU A N 1
ATOM 591 C CA . LEU A 1 80 ? -8.766 7.465 7.687 1.00 98.56 80 LEU A CA 1
ATOM 592 C C . LEU A 1 80 ? -10.029 6.708 8.107 1.00 98.56 80 LEU A C 1
ATOM 594 O O . LEU A 1 80 ? -10.927 7.314 8.681 1.00 98.56 80 LEU A O 1
ATOM 598 N N . GLU A 1 81 ? -10.086 5.398 7.867 1.00 98.50 81 GLU A N 1
ATOM 599 C CA . GLU A 1 81 ? -11.185 4.538 8.313 1.00 98.50 81 GLU A CA 1
ATOM 600 C C . GLU A 1 81 ? -11.289 4.542 9.839 1.00 98.50 81 GLU A C 1
ATOM 602 O O . GLU A 1 81 ? -12.342 4.868 10.378 1.00 98.50 81 GLU A O 1
ATOM 607 N N . THR A 1 82 ? -10.175 4.298 10.536 1.00 98.19 82 THR A N 1
ATOM 608 C CA . THR A 1 82 ? -10.133 4.306 12.006 1.00 98.19 82 THR A CA 1
ATOM 609 C C . THR A 1 82 ? -10.568 5.656 12.575 1.00 98.19 82 THR A C 1
ATOM 611 O O . THR A 1 82 ? -11.306 5.717 13.560 1.00 98.19 82 THR A O 1
ATOM 614 N N . LEU A 1 83 ? -10.110 6.759 11.974 1.00 98.25 83 LEU A N 1
ATOM 615 C CA . LEU A 1 83 ? -10.517 8.105 12.372 1.00 98.25 83 LEU A CA 1
ATOM 616 C C . LEU A 1 83 ? -12.015 8.322 12.126 1.00 98.25 83 LEU A C 1
ATOM 618 O O . LEU A 1 83 ? -12.720 8.813 13.006 1.00 98.25 83 LEU A O 1
ATOM 622 N N . GLY A 1 84 ? -12.504 7.905 10.957 1.00 98.44 84 GLY A N 1
ATOM 623 C CA . GLY A 1 84 ? -13.907 7.986 10.577 1.00 98.44 84 GLY A CA 1
ATOM 624 C C . GLY A 1 84 ? -14.820 7.247 11.551 1.00 98.44 84 GLY A C 1
ATOM 625 O O . GLY A 1 84 ? -15.807 7.812 12.017 1.00 98.44 84 GLY A O 1
ATOM 626 N N . GLU A 1 85 ? -14.453 6.028 11.936 1.00 97.94 85 GLU A N 1
ATOM 627 C CA . GLU A 1 85 ? -15.193 5.224 12.908 1.00 97.94 85 GLU A CA 1
ATOM 628 C C . GLU A 1 85 ? -15.204 5.863 14.301 1.00 97.94 85 GLU A C 1
ATOM 630 O O . GLU A 1 85 ? -16.264 5.981 14.920 1.00 97.94 85 GLU A O 1
ATOM 635 N N . ARG A 1 86 ? -14.043 6.326 14.788 1.00 97.44 86 ARG A N 1
ATOM 636 C CA . ARG A 1 86 ? -13.910 6.958 16.115 1.00 97.44 86 ARG A CA 1
ATOM 637 C C . ARG A 1 86 ? -14.720 8.242 16.241 1.00 97.44 86 ARG A C 1
ATOM 639 O O . ARG A 1 86 ? -15.227 8.540 17.321 1.00 97.44 86 ARG A O 1
ATOM 646 N N . GLU A 1 87 ? -14.837 8.996 15.155 1.00 97.88 87 GLU A N 1
ATOM 647 C CA . GLU A 1 87 ? -15.551 10.274 15.123 1.00 97.88 87 GLU A CA 1
ATOM 648 C C . GLU A 1 87 ? -17.010 10.146 14.654 1.00 97.88 87 GLU A C 1
ATOM 650 O O . GLU A 1 87 ? -17.740 11.137 14.643 1.00 97.88 87 GLU A O 1
ATOM 655 N N . GLY A 1 88 ? -17.459 8.948 14.259 1.00 98.19 88 GLY A N 1
ATOM 656 C CA 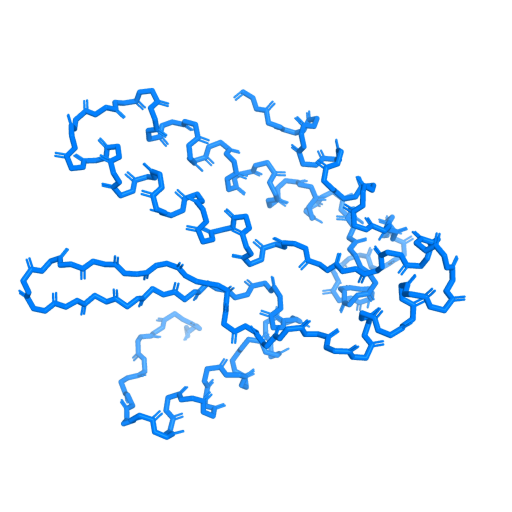. GLY A 1 88 ? -18.778 8.759 13.646 1.00 98.19 88 GLY A CA 1
ATOM 657 C C . GLY A 1 88 ? -18.924 9.472 12.292 1.00 98.19 88 GLY A C 1
ATOM 658 O O . GLY A 1 88 ? -20.029 9.842 11.892 1.00 98.19 88 GLY A O 1
ATOM 659 N N . ASN A 1 89 ? -17.815 9.688 11.584 1.00 98.62 89 ASN A N 1
ATOM 660 C CA . ASN A 1 89 ? -17.750 10.343 10.284 1.00 98.62 89 ASN A CA 1
ATOM 661 C C . ASN A 1 89 ? -17.890 9.303 9.158 1.00 98.62 89 ASN A C 1
ATOM 663 O O . ASN A 1 89 ? -16.911 8.771 8.623 1.00 98.62 89 ASN A O 1
ATOM 667 N N . ALA A 1 90 ? -19.143 9.006 8.802 1.00 98.50 90 ALA A N 1
ATOM 668 C CA . ALA A 1 90 ? -19.470 8.039 7.755 1.00 98.50 90 ALA A CA 1
ATOM 669 C C . ALA A 1 90 ? -18.864 8.386 6.376 1.00 98.50 90 ALA A C 1
ATOM 671 O O . ALA A 1 90 ? -18.284 7.480 5.781 1.00 98.50 90 ALA A O 1
ATOM 672 N N . PRO A 1 91 ? -18.886 9.648 5.888 1.00 98.50 91 PRO A N 1
ATOM 673 C CA . PRO A 1 91 ? -18.229 9.997 4.623 1.00 98.50 91 PRO A CA 1
ATOM 674 C C . PRO A 1 91 ? -16.730 9.676 4.588 1.00 98.50 91 PRO A C 1
ATOM 676 O O . PRO A 1 91 ? -16.218 9.220 3.569 1.00 98.50 91 PRO A O 1
ATOM 679 N N . LEU A 1 92 ? -16.015 9.890 5.699 1.00 98.44 92 LEU A N 1
ATOM 680 C CA . LEU A 1 92 ? -14.587 9.577 5.777 1.00 98.44 92 LEU A CA 1
ATOM 681 C C . LEU A 1 92 ? -14.330 8.066 5.752 1.00 98.44 92 LEU A C 1
ATOM 683 O O . LEU A 1 92 ? -13.424 7.597 5.064 1.00 98.44 92 LEU A O 1
ATOM 687 N N . THR A 1 93 ? -15.161 7.317 6.476 1.00 98.56 93 THR A N 1
ATOM 688 C CA . THR A 1 93 ? 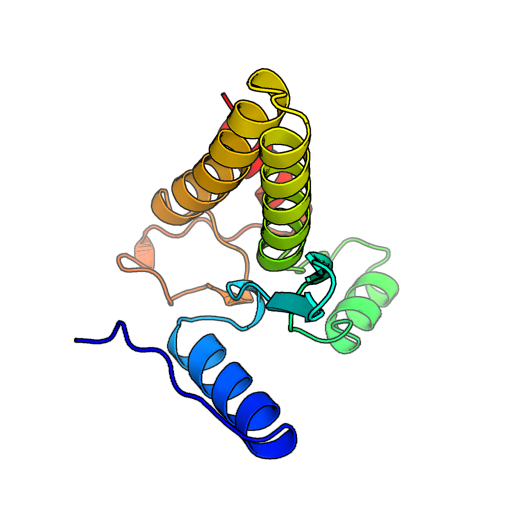-15.120 5.849 6.505 1.00 98.56 93 THR A CA 1
ATOM 689 C C . THR A 1 93 ? -15.385 5.279 5.108 1.00 98.56 93 THR A C 1
ATOM 691 O O . THR A 1 93 ? -14.636 4.433 4.627 1.00 98.56 93 THR A O 1
ATOM 694 N N . GLU A 1 94 ? -16.404 5.793 4.415 1.00 98.50 94 GLU A N 1
ATOM 695 C CA . GLU A 1 94 ? -16.749 5.396 3.047 1.00 98.50 94 GLU A CA 1
ATOM 696 C C . GLU A 1 94 ? -15.612 5.696 2.064 1.00 98.50 94 GLU A C 1
ATOM 698 O O . GLU A 1 94 ? -15.209 4.814 1.307 1.00 98.50 94 GLU A O 1
ATOM 703 N N . TYR A 1 95 ? -15.022 6.893 2.130 1.00 98.56 95 TYR A N 1
ATOM 704 C CA . TYR A 1 95 ? -13.862 7.244 1.311 1.00 98.56 95 TYR A CA 1
ATOM 705 C C . TYR A 1 95 ? -12.693 6.271 1.520 1.00 98.56 95 TYR A C 1
ATOM 707 O O . TYR A 1 95 ? -12.087 5.804 0.556 1.00 98.56 95 TYR A O 1
ATOM 715 N N . ALA A 1 96 ? -12.384 5.928 2.772 1.00 98.50 96 ALA A N 1
ATOM 716 C CA . ALA A 1 96 ? -11.300 5.009 3.097 1.00 98.50 96 ALA A CA 1
ATOM 717 C C . ALA A 1 96 ? -11.544 3.587 2.555 1.00 98.50 96 ALA A C 1
ATOM 719 O O . ALA A 1 96 ? -10.636 2.959 2.002 1.00 98.50 96 ALA A O 1
ATOM 720 N N . VAL A 1 97 ? -12.778 3.089 2.665 1.00 98.31 97 VAL A N 1
ATOM 721 C CA . VAL A 1 97 ? -13.196 1.795 2.102 1.00 98.31 97 VAL A CA 1
ATOM 722 C C . VAL A 1 97 ? -13.117 1.809 0.573 1.00 98.31 97 VAL A C 1
ATOM 724 O O . VAL A 1 97 ? -12.592 0.863 -0.025 1.00 98.31 97 VAL A O 1
ATOM 727 N N . ASN A 1 98 ? -13.570 2.892 -0.062 1.00 98.62 98 ASN A N 1
ATOM 728 C CA . ASN A 1 98 ? -13.496 3.061 -1.512 1.00 98.62 98 ASN A CA 1
ATOM 729 C C . ASN A 1 98 ? -12.044 3.139 -1.991 1.00 98.62 98 ASN A C 1
ATOM 731 O O . ASN A 1 98 ? -11.726 2.552 -3.020 1.00 98.62 98 ASN A O 1
ATOM 735 N N . LEU A 1 99 ? -11.145 3.777 -1.235 1.00 98.62 99 LEU A N 1
ATOM 736 C CA . LEU A 1 99 ? -9.720 3.848 -1.563 1.00 98.62 99 LEU A CA 1
ATOM 737 C C . LEU A 1 99 ? -9.043 2.472 -1.531 1.00 98.62 99 LEU A C 1
ATOM 739 O O . LEU A 1 99 ? -8.312 2.130 -2.463 1.00 98.62 99 LEU A O 1
ATOM 743 N N . LYS A 1 100 ? -9.326 1.651 -0.509 1.00 98.31 100 LYS A N 1
ATOM 744 C CA . LYS A 1 100 ? -8.847 0.255 -0.456 1.00 98.31 100 LYS A CA 1
ATOM 745 C C . LYS A 1 100 ? -9.378 -0.554 -1.638 1.00 98.31 100 LYS A C 1
ATOM 747 O O . LYS A 1 100 ? -8.605 -1.239 -2.303 1.00 98.31 100 LYS A O 1
ATOM 752 N N . SER A 1 101 ? -10.675 -0.418 -1.921 1.00 98.25 101 SER A N 1
ATOM 753 C CA . SER A 1 101 ? -11.342 -1.131 -3.015 1.00 98.25 101 SER A CA 1
ATOM 754 C C . SER A 1 101 ? -10.808 -0.712 -4.386 1.00 98.25 101 SER A C 1
ATOM 756 O O . SER A 1 101 ? -10.576 -1.556 -5.239 1.00 98.25 101 SER A O 1
ATOM 758 N N . ALA A 1 102 ? -10.546 0.578 -4.600 1.00 98.62 102 ALA A N 1
ATOM 759 C CA . ALA A 1 102 ? -9.997 1.098 -5.849 1.00 98.62 102 ALA A CA 1
ATOM 760 C C . ALA A 1 102 ? -8.612 0.516 -6.160 1.00 98.62 102 ALA A C 1
ATOM 762 O O . ALA A 1 102 ? -8.309 0.196 -7.312 1.00 98.62 102 ALA A O 1
ATOM 763 N N . LEU A 1 103 ? -7.776 0.344 -5.132 1.00 97.94 103 LEU A N 1
ATOM 764 C CA . LEU A 1 103 ? -6.478 -0.305 -5.271 1.00 97.94 103 LEU A CA 1
ATOM 765 C C . LEU A 1 103 ? -6.632 -1.790 -5.602 1.0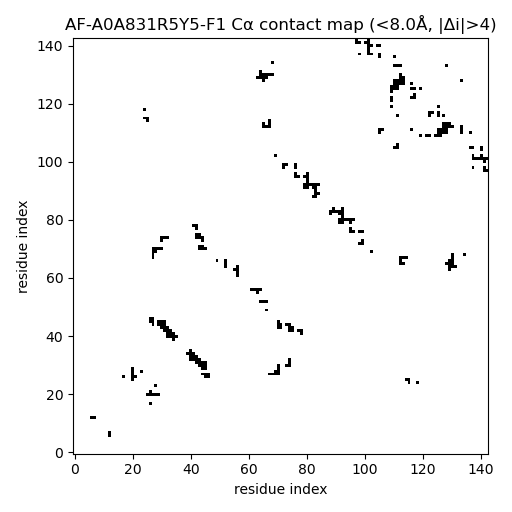0 97.94 103 LEU A C 1
ATOM 767 O O . LEU A 1 103 ? -6.040 -2.243 -6.582 1.00 97.94 103 LEU A O 1
ATOM 771 N N . THR A 1 104 ? -7.437 -2.538 -4.840 1.00 96.19 104 THR A N 1
ATOM 772 C CA . THR A 1 104 ? -7.640 -3.971 -5.111 1.00 96.19 104 THR A CA 1
ATOM 773 C C . THR A 1 104 ? -8.262 -4.197 -6.486 1.00 96.19 104 THR A C 1
ATOM 775 O O . THR A 1 104 ? -7.747 -5.007 -7.244 1.00 96.19 104 THR A O 1
ATOM 778 N N . ASP A 1 105 ? -9.255 -3.394 -6.880 1.00 97.25 105 ASP A N 1
ATOM 779 C CA . ASP A 1 105 ? -9.876 -3.432 -8.209 1.00 97.25 105 ASP A CA 1
ATOM 780 C C . ASP A 1 105 ? -8.871 -3.126 -9.334 1.00 97.25 105 ASP A C 1
ATOM 782 O O . ASP A 1 105 ? -9.021 -3.613 -10.455 1.00 97.25 105 ASP A O 1
ATOM 786 N N . THR A 1 106 ? -7.868 -2.280 -9.075 1.00 97.62 106 THR A N 1
ATOM 787 C CA . THR A 1 106 ? -6.802 -1.962 -10.041 1.00 97.62 106 THR A CA 1
ATOM 788 C C . THR A 1 106 ? -5.906 -3.177 -10.271 1.00 97.62 106 THR A C 1
ATOM 790 O O . THR A 1 106 ? -5.651 -3.541 -11.422 1.00 97.62 106 THR A O 1
ATOM 793 N N . VAL A 1 107 ? -5.495 -3.842 -9.188 1.00 95.38 107 VAL A N 1
ATOM 794 C CA . VAL A 1 107 ? -4.673 -5.061 -9.242 1.00 95.38 107 VAL A CA 1
ATOM 795 C C . VAL A 1 107 ? -5.459 -6.239 -9.827 1.00 95.38 107 VAL A C 1
ATOM 797 O O . VAL A 1 107 ? -4.926 -6.958 -10.668 1.00 95.38 107 VAL A O 1
ATOM 800 N N . ASP A 1 108 ? -6.738 -6.397 -9.473 1.00 94.00 108 ASP A N 1
ATOM 801 C CA . ASP A 1 108 ? -7.624 -7.449 -9.997 1.00 94.00 108 ASP A CA 1
ATOM 802 C C . ASP A 1 108 ? -7.855 -7.326 -11.512 1.00 94.00 108 ASP A C 1
ATOM 804 O O . ASP A 1 108 ? -8.112 -8.317 -12.193 1.00 94.00 108 ASP A O 1
ATOM 808 N N . LYS A 1 109 ? -7.721 -6.114 -12.068 1.00 95.44 109 LYS A N 1
ATOM 809 C CA . LYS A 1 109 ? -7.736 -5.855 -13.519 1.00 95.44 109 LYS A CA 1
ATOM 810 C C . LYS A 1 109 ? -6.381 -6.093 -14.197 1.00 95.44 109 LYS A C 1
ATOM 812 O O . LYS A 1 109 ? -6.244 -5.785 -15.378 1.00 95.44 109 LYS A O 1
ATOM 817 N N . GLY A 1 110 ? -5.383 -6.588 -13.467 1.00 95.81 110 GLY A N 1
ATOM 818 C CA . GLY A 1 110 ? -4.041 -6.863 -13.978 1.00 95.81 110 GLY A CA 1
ATOM 819 C C . GLY A 1 110 ? -3.145 -5.629 -14.107 1.00 95.81 110 GLY A C 1
ATOM 820 O O . GLY A 1 110 ? -2.049 -5.744 -14.651 1.00 95.81 110 GLY A O 1
ATOM 821 N N . ILE A 1 111 ? -3.559 -4.451 -13.622 1.00 97.69 111 ILE A N 1
ATOM 822 C CA . ILE A 1 111 ? -2.711 -3.251 -13.634 1.00 97.69 111 ILE A CA 1
ATOM 823 C C . ILE A 1 111 ? -1.812 -3.303 -12.401 1.00 97.69 111 ILE A C 1
ATOM 825 O O . ILE A 1 111 ? -2.281 -3.138 -11.277 1.00 97.69 111 ILE A O 1
ATOM 829 N N . VAL A 1 112 ? -0.518 -3.541 -12.603 1.00 96.69 112 VAL A N 1
ATOM 830 C CA . VAL A 1 112 ? 0.424 -3.843 -11.517 1.00 96.69 112 VAL A CA 1
ATOM 831 C C . VAL A 1 112 ? 1.734 -3.079 -11.662 1.00 96.69 112 VAL A C 1
ATOM 833 O O . VAL A 1 112 ? 2.118 -2.662 -12.752 1.00 96.69 112 VAL A O 1
ATOM 836 N N . THR A 1 113 ? 2.457 -2.911 -10.560 1.00 96.31 113 THR A N 1
ATOM 837 C CA . THR A 1 113 ? 3.839 -2.419 -10.571 1.00 96.31 113 THR A CA 1
ATOM 838 C C . THR A 1 113 ? 4.834 -3.557 -10.803 1.00 96.31 113 THR A C 1
ATOM 840 O O . THR A 1 113 ? 4.511 -4.741 -10.692 1.00 96.31 113 THR A O 1
ATOM 843 N N . ALA A 1 114 ? 6.073 -3.204 -11.153 1.00 92.94 114 ALA A N 1
ATOM 844 C CA . ALA A 1 114 ? 7.093 -4.159 -11.595 1.00 92.94 114 ALA A CA 1
ATOM 845 C C . ALA A 1 114 ? 7.410 -5.285 -10.587 1.00 92.94 114 ALA A C 1
ATOM 847 O O . ALA A 1 114 ? 7.784 -6.381 -10.997 1.00 92.94 114 ALA A O 1
ATOM 848 N N . ASP A 1 115 ? 7.249 -5.045 -9.285 1.00 91.00 115 ASP A N 1
ATOM 849 C CA . ASP A 1 115 ? 7.457 -6.031 -8.216 1.00 91.00 115 ASP A CA 1
ATOM 850 C C . ASP A 1 115 ? 6.381 -7.127 -8.167 1.00 91.00 115 ASP A C 1
ATOM 852 O O . ASP A 1 115 ? 6.639 -8.210 -7.635 1.00 91.00 115 ASP A O 1
ATOM 856 N N . LEU A 1 116 ? 5.199 -6.866 -8.730 1.00 91.50 116 LEU A N 1
ATOM 857 C CA . LEU A 1 116 ? 4.083 -7.810 -8.836 1.00 91.50 116 LEU A CA 1
ATOM 858 C C . LEU A 1 116 ? 4.019 -8.518 -10.193 1.00 91.50 116 LEU A C 1
ATOM 860 O O . LEU A 1 116 ? 3.185 -9.403 -10.378 1.00 91.50 116 LEU A O 1
ATOM 864 N N . LYS A 1 117 ? 4.919 -8.174 -11.118 1.00 92.88 117 LYS A N 1
ATOM 865 C CA . LYS A 1 117 ? 4.982 -8.800 -12.435 1.00 92.88 117 LYS A CA 1
ATOM 866 C C . LYS A 1 117 ? 5.114 -10.321 -12.320 1.00 92.88 117 LYS A C 1
ATOM 868 O O . LYS A 1 117 ? 5.988 -10.831 -11.616 1.00 92.88 117 LYS A O 1
ATOM 873 N N . SER A 1 118 ? 4.280 -11.028 -13.070 1.00 91.25 118 SER A N 1
ATOM 874 C CA . SER A 1 118 ? 4.163 -12.483 -13.129 1.00 91.25 118 SER A CA 1
ATOM 875 C C . SER A 1 118 ? 3.741 -13.145 -11.817 1.00 91.25 118 SER A C 1
ATOM 877 O O . SER A 1 118 ? 3.968 -14.341 -11.633 1.00 91.25 118 SER A O 1
ATOM 879 N N . LYS A 1 119 ? 3.141 -12.378 -10.900 1.00 88.44 119 LYS A N 1
ATOM 880 C CA . LYS A 1 119 ? 2.623 -12.876 -9.616 1.00 88.44 119 LYS A CA 1
ATOM 881 C C . LYS A 1 119 ? 1.097 -12.847 -9.540 1.00 88.44 119 LYS A C 1
ATOM 883 O O . LYS A 1 119 ? 0.545 -13.257 -8.521 1.00 88.44 119 LYS A O 1
ATOM 888 N N . THR A 1 120 ? 0.417 -12.382 -10.588 1.00 88.00 120 THR A N 1
ATOM 889 C CA . THR A 1 120 ? -1.046 -12.460 -10.692 1.00 88.00 120 THR A CA 1
ATOM 890 C C . THR A 1 120 ? -1.506 -13.841 -11.178 1.00 88.00 120 THR A C 1
ATOM 892 O O . THR A 1 120 ? -0.702 -14.707 -11.528 1.00 88.00 120 THR A O 1
ATOM 895 N N . VAL A 1 121 ? -2.823 -14.066 -11.178 1.00 88.12 121 VAL A N 1
ATOM 896 C CA . VAL A 1 121 ? -3.438 -15.317 -11.659 1.00 88.12 121 VAL A CA 1
ATOM 897 C C . VAL A 1 121 ? -3.440 -15.452 -13.185 1.00 88.12 121 VAL A C 1
ATOM 899 O O . VAL A 1 121 ? -3.594 -16.566 -13.680 1.00 88.12 121 VAL A O 1
ATOM 902 N N . ASP A 1 122 ? -3.254 -14.348 -13.914 1.00 91.50 122 ASP A N 1
ATOM 903 C CA . ASP A 1 122 ? -3.154 -14.313 -15.377 1.00 91.50 122 ASP A CA 1
ATOM 904 C C . ASP A 1 122 ? -1.994 -13.395 -15.822 1.00 91.50 122 ASP A C 1
ATOM 906 O O . ASP A 1 122 ? -2.224 -12.267 -16.273 1.00 91.50 122 ASP A O 1
ATOM 910 N N . PRO A 1 123 ? -0.734 -13.858 -15.683 1.00 90.56 123 PRO A N 1
ATOM 911 C CA . PRO A 1 123 ? 0.460 -13.069 -15.993 1.00 90.56 123 PRO A CA 1
ATOM 912 C C . PRO A 1 123 ? 0.520 -12.494 -17.409 1.00 90.56 123 PRO A C 1
ATOM 914 O O . PRO A 1 123 ? 1.120 -11.442 -17.617 1.00 90.56 123 PRO A O 1
ATOM 917 N N . ASP A 1 124 ? -0.080 -13.179 -18.385 1.00 92.69 124 A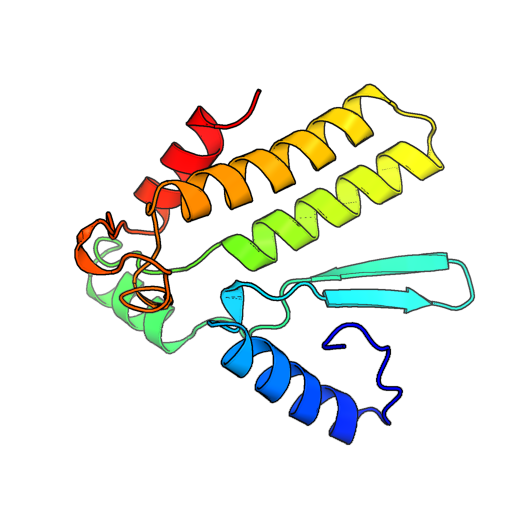SP A N 1
ATOM 918 C CA . ASP A 1 124 ? -0.049 -12.764 -19.790 1.00 92.69 124 ASP A CA 1
ATOM 919 C C . ASP A 1 124 ? -0.955 -11.546 -20.048 1.00 92.69 124 ASP A C 1
ATOM 921 O O . ASP A 1 124 ? -0.786 -10.842 -21.046 1.00 92.69 124 ASP A O 1
ATOM 925 N N . SER A 1 125 ? -1.895 -11.279 -19.137 1.00 93.44 125 SER A N 1
ATOM 926 C CA . SER A 1 125 ? -2.820 -10.142 -19.188 1.00 93.44 125 SER A CA 1
ATOM 927 C C . SER A 1 125 ? -2.335 -8.903 -18.421 1.00 93.44 125 SER A C 1
ATOM 929 O O . SER A 1 125 ? -2.984 -7.856 -18.477 1.00 93.44 125 SER A O 1
ATOM 931 N N . GLU A 1 126 ? -1.204 -8.994 -17.713 1.00 96.00 126 GLU A N 1
ATOM 932 C CA . GLU A 1 126 ? -0.719 -7.921 -16.844 1.00 96.00 126 GLU A CA 1
ATOM 933 C C . GLU A 1 126 ? -0.331 -6.656 -17.623 1.00 96.00 126 GLU A C 1
ATOM 935 O O . GLU A 1 126 ? 0.511 -6.662 -18.526 1.00 96.00 126 GLU A O 1
ATOM 940 N N . GLN A 1 127 ? -0.865 -5.519 -17.185 1.00 97.25 127 GLN A N 1
ATOM 941 C CA . GLN A 1 127 ? -0.404 -4.202 -17.587 1.00 97.25 127 GLN A CA 1
ATOM 942 C C . GLN A 1 127 ? 0.572 -3.670 -16.533 1.00 97.25 127 GLN A C 1
ATOM 944 O O . GLN A 1 127 ? 0.174 -3.052 -15.544 1.00 97.25 127 GLN A O 1
ATOM 949 N N . VAL A 1 128 ? 1.868 -3.886 -16.764 1.00 97.06 128 VAL A N 1
ATOM 950 C CA . VAL A 1 128 ? 2.915 -3.370 -15.874 1.00 97.06 128 VAL A CA 1
ATOM 951 C C . VAL A 1 128 ? 3.093 -1.866 -16.087 1.00 97.06 128 VAL A C 1
ATOM 953 O O . VAL A 1 128 ? 3.429 -1.424 -17.186 1.00 97.06 128 VAL A O 1
ATOM 956 N N . VAL A 1 129 ? 2.891 -1.085 -15.029 1.00 97.69 129 VAL A N 1
ATOM 957 C CA . VAL A 1 129 ? 3.004 0.380 -15.018 1.00 97.69 129 VAL A CA 1
ATOM 958 C C . VAL A 1 129 ? 4.037 0.850 -13.989 1.00 97.69 129 VAL A C 1
ATOM 960 O O . VAL A 1 129 ? 4.452 0.104 -13.100 1.00 97.69 129 VAL A O 1
ATOM 963 N N . ASP A 1 130 ? 4.486 2.095 -14.126 1.00 96.88 130 ASP A N 1
ATOM 964 C CA . ASP A 1 130 ? 5.273 2.778 -13.099 1.00 96.88 130 ASP A CA 1
ATOM 965 C C . ASP A 1 130 ? 4.375 3.296 -11.956 1.00 96.88 130 ASP A C 1
ATOM 967 O O . ASP A 1 130 ? 3.149 3.145 -11.978 1.00 96.88 130 ASP A O 1
ATOM 971 N N . MET A 1 131 ? 4.986 3.907 -10.937 1.00 96.81 131 MET A N 1
ATOM 972 C CA . MET A 1 131 ? 4.287 4.444 -9.766 1.00 96.81 131 MET A CA 1
ATOM 973 C C . MET A 1 131 ? 3.178 5.423 -10.169 1.00 96.81 131 MET A C 1
ATOM 975 O O . MET A 1 131 ? 2.066 5.348 -9.651 1.00 96.81 131 MET A O 1
ATOM 979 N N . THR A 1 132 ? 3.457 6.335 -11.103 1.00 96.62 132 THR A N 1
ATOM 980 C CA . THR A 1 132 ? 2.488 7.344 -11.546 1.00 96.62 132 THR A CA 1
ATOM 981 C C . THR A 1 132 ? 1.333 6.709 -12.313 1.00 96.62 132 THR A C 1
ATOM 983 O O . THR A 1 132 ? 0.174 7.030 -12.055 1.00 96.62 132 THR A O 1
ATOM 986 N N . GLY A 1 133 ? 1.615 5.777 -13.225 1.00 97.94 133 GLY A N 1
ATOM 987 C CA . GLY A 1 133 ? 0.599 5.020 -13.947 1.00 97.94 133 GLY A CA 1
ATOM 988 C C . GLY A 1 133 ? -0.304 4.218 -13.012 1.00 97.94 133 GLY A C 1
ATOM 989 O O . GLY A 1 133 ? -1.521 4.214 -13.211 1.00 97.94 133 GLY A O 1
ATOM 990 N N . PHE A 1 134 ? 0.272 3.612 -11.969 1.00 98.25 134 PHE A N 1
ATOM 991 C CA . PHE A 1 134 ? -0.475 2.885 -10.946 1.00 98.25 134 PHE A CA 1
ATOM 992 C C . PHE A 1 134 ? -1.374 3.820 -10.129 1.00 98.25 134 PHE A C 1
ATOM 994 O O . PHE A 1 134 ? -2.575 3.581 -10.047 1.00 98.25 134 PHE A O 1
ATOM 1001 N N . LEU A 1 135 ? -0.840 4.933 -9.610 1.00 98.19 135 LEU A N 1
ATOM 1002 C CA . LEU A 1 135 ? -1.622 5.934 -8.868 1.00 98.19 135 LEU A CA 1
ATOM 1003 C C . LEU A 1 135 ? -2.791 6.481 -9.696 1.00 98.19 135 LEU A C 1
ATOM 1005 O O . LEU A 1 135 ? -3.916 6.535 -9.208 1.00 98.19 135 LEU A O 1
ATOM 1009 N N . ASN A 1 136 ? -2.553 6.800 -10.969 1.00 98.31 136 ASN A N 1
ATOM 1010 C CA . ASN A 1 136 ? -3.600 7.258 -11.883 1.00 98.31 136 ASN A CA 1
ATOM 1011 C C . ASN A 1 136 ? -4.667 6.178 -12.140 1.00 98.31 136 ASN A C 1
ATOM 1013 O O . ASN A 1 136 ? -5.825 6.494 -12.407 1.00 98.31 136 ASN A O 1
ATOM 1017 N N . ALA A 1 137 ? -4.292 4.895 -12.136 1.00 98.44 137 ALA A N 1
ATOM 1018 C CA . ALA A 1 137 ? -5.247 3.800 -12.286 1.00 98.44 137 ALA A CA 1
ATOM 1019 C C . ALA A 1 137 ? -6.122 3.641 -11.036 1.00 98.44 137 ALA A C 1
ATOM 1021 O O . ALA A 1 137 ? -7.340 3.528 -11.180 1.00 98.44 137 ALA A O 1
ATOM 1022 N N . VAL A 1 138 ? -5.520 3.738 -9.847 1.00 98.50 138 VAL A N 1
ATOM 1023 C CA . VAL A 1 138 ? -6.239 3.744 -8.565 1.00 98.50 138 VAL A CA 1
ATOM 1024 C C . VAL A 1 138 ? -7.192 4.936 -8.483 1.00 98.50 138 VAL A C 1
ATOM 1026 O O . VAL A 1 138 ? -8.361 4.752 -8.164 1.00 98.50 138 VAL A O 1
ATOM 1029 N N . GLU A 1 139 ? -6.746 6.141 -8.848 1.00 98.19 139 GLU A N 1
ATOM 1030 C CA . GLU A 1 139 ? -7.596 7.340 -8.885 1.00 98.19 139 GLU A CA 1
ATOM 1031 C C . GLU A 1 139 ? -8.821 7.144 -9.790 1.00 98.19 139 GLU A C 1
ATOM 1033 O O . GLU A 1 139 ? -9.941 7.442 -9.390 1.00 98.19 139 GLU A O 1
ATOM 1038 N N . ARG A 1 140 ? -8.643 6.574 -10.989 1.00 98.06 140 ARG A N 1
ATOM 1039 C CA . ARG A 1 140 ? -9.764 6.275 -11.900 1.00 98.06 140 ARG A CA 1
ATOM 1040 C C . ARG A 1 140 ? -10.722 5.208 -11.369 1.00 98.06 140 ARG A C 1
ATOM 1042 O O . ARG A 1 140 ? -11.863 5.151 -11.823 1.00 98.06 140 ARG A O 1
ATOM 1049 N N . ALA A 1 141 ? -10.249 4.318 -10.499 1.00 97.62 141 ALA A N 1
ATOM 1050 C CA . ALA A 1 141 ? -11.063 3.273 -9.887 1.00 97.62 141 ALA A CA 1
ATOM 1051 C C . ALA A 1 141 ? -11.800 3.757 -8.626 1.00 97.62 141 ALA A C 1
ATOM 1053 O O . ALA A 1 141 ? -12.753 3.101 -8.202 1.00 97.62 141 ALA A O 1
ATOM 1054 N N . LEU A 1 142 ? -11.383 4.889 -8.050 1.00 96.81 142 LEU A N 1
ATOM 1055 C CA . LEU A 1 142 ? -12.011 5.499 -6.885 1.00 96.81 142 LEU A CA 1
ATOM 1056 C C . LEU A 1 142 ? -13.410 6.021 -7.243 1.00 96.81 142 LEU A C 1
ATOM 1058 O O . LEU A 1 142 ? -13.578 6.749 -8.222 1.00 96.81 142 LEU A O 1
ATOM 1062 N N . LYS A 1 143 ? -14.412 5.607 -6.462 1.00 85.88 143 LYS A N 1
ATOM 1063 C CA . LYS A 1 143 ? -15.831 5.949 -6.642 1.00 85.88 143 LYS A CA 1
ATOM 1064 C C . LYS A 1 143 ? -16.285 6.980 -5.623 1.00 85.88 143 LYS A C 1
ATOM 1066 O O . LYS A 1 143 ? -15.870 6.846 -4.446 1.00 85.88 143 LYS A O 1
#

Secondary structure (DSSP, 8-state):
---------HHHHHHHHHHHHHHTT-GGG--EEEE-TTS-EEEE-SS---HHHHHHHHHTTT-------HHHHHHHHHHHHHHHHHHT-HHHHHHHHHHHHHHHHHHHTTEEEGGGTT-SS-GGG-EEE-HHHHHHHHHHH--

Nearest PDB structures (foldseek):
  4aou-assembly1_A-2  TM=9.743E-01  e=1.006E-07  Acetivibrio thermocellus
  1zor-assembly1_B  TM=9.393E-01  e=1.132E-07  Thermotoga maritima MSB8
  2uxq-assembly2_D  TM=9.225E-01  e=7.049E-07  Desulfotalea psychrophila
  7e3n-assembly1_A-2  TM=8.320E-01  e=2.438E-07  Trypanosoma brucei brucei TREU927
  5de1-assembly1_B  TM=8.655E-01  e=3.459E-05  Homo sapiens

InterPro domains:
  IPR004790 Isocitrate dehydrogenase NADP-dependent [PTHR11822] (7-143)
  IPR024084 Isopropylmalate dehydrogenase-like domain [PF00180] (9-120)

Mean predicted aligned error: 3.58 Å

Sequence (143 aa):
PRNALYPSQNLDGDIFSDISAALGGSLATASSIIESKDGTMLFEAPHGTAHDLYLKYLESDGRDAHFNPSALIFALANALETLGEREGNAPLTEYAVNLKSALTDTVDKGIVTADLKSKTVDPDSEQVVDMTGFLNAVERALK

pLDDT: mean 93.92, std 6.29, range [54.66, 98.62]

Organism: NCBI:txid564117

Radius of gyration: 16.46 Å; Cα contacts (8 Å, |Δi|>4): 175; chains: 1; bounding box: 40×35×45 Å